Protein AF-A0A6G2DF59-F1 (afdb_monomer_lite)

Secondary structure (DSSP, 8-state):
---TT----HHHHHHHHHHHHH-SS--HHHHHHHHHHGGGS-HHHHHHHHHHHHHTGGGGTT-HHHHHHHHHHHHHHHHHHHHTT-HHHHHHHHHHHHHHHTT-

Structure (mmCIF, N/CA/C/O backbone):
data_AF-A0A6G2DF59-F1
#
_entry.id   AF-A0A6G2DF59-F1
#
loop_
_atom_site.group_PDB
_atom_site.id
_atom_site.type_symbol
_atom_site.label_atom_id
_atom_site.label_alt_id
_atom_site.label_comp_id
_atom_site.label_asym_id
_atom_site.label_entity_id
_atom_site.label_seq_id
_atom_site.pdbx_PDB_ins_code
_atom_site.Cartn_x
_atom_site.Cartn_y
_atom_site.Cartn_z
_atom_site.occupancy
_atom_site.B_iso_or_equiv
_atom_site.auth_seq_id
_atom_site.auth_comp_id
_atom_site.auth_asym_id
_atom_site.auth_atom_id
_atom_site.pdbx_PDB_model_num
ATOM 1 N N . GLN A 1 1 ? 14.694 -7.471 4.597 1.00 52.75 1 GLN A N 1
ATOM 2 C CA . GLN A 1 1 ? 15.031 -6.723 3.367 1.00 52.75 1 GLN A CA 1
ATOM 3 C C . GLN A 1 1 ? 15.078 -7.733 2.227 1.00 52.75 1 GLN A C 1
ATOM 5 O O . GLN A 1 1 ? 15.613 -8.813 2.459 1.00 52.75 1 GLN A O 1
ATOM 10 N N . ARG A 1 2 ? 14.439 -7.448 1.081 1.00 69.12 2 ARG A N 1
ATOM 11 C CA . ARG A 1 2 ? 14.387 -8.346 -0.090 1.00 69.12 2 ARG A CA 1
ATOM 12 C C . ARG A 1 2 ? 15.796 -8.574 -0.651 1.00 69.12 2 ARG A C 1
ATOM 14 O O . ARG A 1 2 ? 16.587 -7.637 -0.706 1.00 69.12 2 ARG A O 1
ATOM 21 N N . ASP A 1 3 ? 16.076 -9.798 -1.095 1.00 77.06 3 ASP A N 1
ATOM 22 C CA . ASP A 1 3 ? 17.241 -10.091 -1.933 1.00 77.06 3 ASP A CA 1
ATOM 23 C C . ASP A 1 3 ? 16.996 -9.534 -3.344 1.00 77.06 3 ASP A C 1
ATOM 25 O O . ASP A 1 3 ? 16.090 -9.984 -4.048 1.00 77.06 3 ASP A O 1
ATOM 29 N N . ALA A 1 4 ? 17.781 -8.531 -3.742 1.00 74.88 4 ALA A N 1
ATOM 30 C CA . ALA A 1 4 ? 17.650 -7.865 -5.038 1.00 74.88 4 ALA A CA 1
ATOM 31 C C . ALA A 1 4 ? 17.954 -8.787 -6.234 1.00 74.88 4 ALA A C 1
ATOM 33 O O . ALA A 1 4 ? 17.648 -8.434 -7.368 1.00 74.88 4 ALA A O 1
ATOM 34 N N . THR A 1 5 ? 18.555 -9.957 -5.994 1.00 81.88 5 THR A N 1
ATOM 35 C CA . THR A 1 5 ? 18.875 -10.942 -7.037 1.00 81.88 5 THR A CA 1
ATOM 36 C C . THR A 1 5 ? 17.743 -11.931 -7.303 1.00 81.88 5 THR A C 1
ATOM 38 O O . THR A 1 5 ? 17.771 -12.635 -8.313 1.00 81.88 5 THR A O 1
ATOM 41 N N . TYR A 1 6 ? 16.742 -11.980 -6.421 1.00 85.44 6 TYR A N 1
ATOM 42 C CA . TYR A 1 6 ? 15.591 -12.859 -6.562 1.00 85.44 6 TYR A CA 1
ATOM 43 C C . TYR A 1 6 ? 14.416 -12.133 -7.217 1.00 85.44 6 TYR A C 1
ATOM 45 O O . TYR A 1 6 ? 14.066 -11.001 -6.851 1.00 85.44 6 TYR A O 1
ATOM 53 N N . ASP A 1 7 ? 13.780 -12.834 -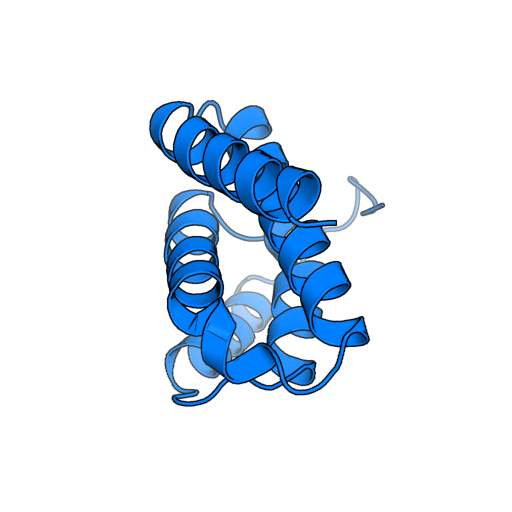8.151 1.00 87.88 7 ASP A N 1
ATOM 54 C CA . ASP A 1 7 ? 12.574 -12.391 -8.830 1.00 87.88 7 ASP A CA 1
ATOM 55 C C . ASP A 1 7 ? 11.460 -13.436 -8.704 1.00 87.88 7 ASP A C 1
ATOM 57 O O . ASP A 1 7 ? 11.715 -14.644 -8.634 1.00 87.88 7 ASP A O 1
ATOM 61 N N . MET A 1 8 ? 10.223 -12.956 -8.640 1.00 89.25 8 MET A N 1
ATOM 62 C CA . MET A 1 8 ? 9.026 -13.785 -8.509 1.00 89.25 8 MET A CA 1
ATOM 63 C C . MET A 1 8 ? 8.457 -14.103 -9.891 1.00 89.25 8 MET A C 1
ATOM 65 O O . MET A 1 8 ? 8.540 -13.303 -10.818 1.00 89.25 8 MET A O 1
ATOM 69 N N . LYS A 1 9 ? 7.832 -15.274 -10.047 1.00 94.75 9 LYS A N 1
ATOM 70 C CA . LYS A 1 9 ? 7.098 -15.572 -11.282 1.00 94.75 9 LYS A CA 1
ATOM 71 C C . LYS A 1 9 ? 5.867 -14.675 -11.374 1.00 94.75 9 LYS A C 1
ATOM 73 O O . LYS A 1 9 ? 5.072 -14.654 -10.435 1.00 94.75 9 LYS A O 1
ATOM 78 N N . GLN A 1 10 ? 5.675 -14.027 -12.523 1.00 94.31 10 GLN A N 1
ATOM 79 C CA . GLN A 1 10 ? 4.527 -13.146 -12.748 1.00 94.31 10 GLN A CA 1
ATOM 80 C C . GLN A 1 10 ? 3.192 -13.863 -12.504 1.00 94.31 10 GLN A C 1
ATOM 82 O O . GLN A 1 10 ? 2.379 -13.360 -11.744 1.00 94.31 10 GLN A O 1
ATOM 87 N N . ASP A 1 11 ? 3.017 -15.090 -13.007 1.00 96.69 11 ASP A N 1
ATOM 88 C CA . ASP A 1 11 ? 1.797 -15.884 -12.783 1.00 96.69 11 ASP A CA 1
ATOM 89 C C . ASP A 1 11 ? 1.456 -16.099 -11.297 1.00 96.69 11 ASP A C 1
ATOM 91 O O . ASP A 1 11 ? 0.293 -16.299 -10.944 1.00 96.69 11 ASP A O 1
ATOM 95 N N . ASP A 1 12 ? 2.458 -16.135 -10.416 1.00 96.56 12 ASP A N 1
ATOM 96 C CA . ASP A 1 12 ? 2.230 -16.295 -8.980 1.00 96.56 12 ASP A CA 1
ATOM 97 C C . ASP A 1 12 ? 1.890 -14.952 -8.319 1.00 96.56 12 ASP A C 1
ATOM 99 O O . ASP A 1 12 ? 1.030 -14.919 -7.439 1.00 96.56 12 ASP A O 1
ATOM 103 N N . LEU A 1 13 ? 2.487 -13.848 -8.783 1.00 95.94 13 LEU A N 1
ATOM 104 C CA . LEU A 1 13 ? 2.092 -12.492 -8.389 1.00 95.94 13 LEU A CA 1
ATOM 105 C C . LEU A 1 13 ? 0.658 -12.186 -8.829 1.00 95.94 13 LEU A C 1
ATOM 107 O O . LEU A 1 13 ? -0.127 -11.695 -8.026 1.00 95.94 13 LEU A O 1
ATOM 111 N N . ASP A 1 14 ? 0.283 -12.554 -10.052 1.00 96.44 14 ASP A N 1
ATOM 112 C CA . ASP A 1 14 ? -1.055 -12.318 -10.597 1.00 96.44 14 ASP A CA 1
ATOM 113 C C . ASP A 1 14 ? -2.126 -13.057 -9.785 1.00 96.44 14 ASP A C 1
ATOM 115 O O . ASP A 1 14 ? -3.158 -12.483 -9.449 1.00 96.44 14 ASP A O 1
ATOM 119 N N . LYS A 1 15 ? -1.863 -14.306 -9.370 1.00 97.38 15 LYS A N 1
ATOM 120 C CA . LYS A 1 15 ? -2.770 -15.053 -8.475 1.00 97.38 15 LYS A CA 1
ATOM 121 C C . LYS A 1 15 ? -2.955 -14.358 -7.130 1.00 97.38 15 LYS A C 1
ATOM 123 O O . LYS A 1 15 ? -4.062 -14.353 -6.593 1.00 97.38 15 LYS A O 1
ATOM 128 N N . VAL A 1 16 ? -1.875 -13.820 -6.562 1.00 96.88 16 VAL A N 1
ATOM 129 C CA . VAL A 1 16 ? -1.938 -13.102 -5.286 1.00 96.88 16 VAL A CA 1
ATOM 130 C C . VAL A 1 16 ? -2.671 -11.774 -5.461 1.00 96.88 16 VAL A C 1
ATOM 132 O O . VAL A 1 16 ? -3.531 -11.456 -4.643 1.00 96.88 16 VAL A O 1
ATOM 135 N N . ALA A 1 17 ? -2.396 -11.031 -6.531 1.00 95.50 17 ALA A N 1
ATOM 136 C CA . ALA A 1 17 ? -3.085 -9.785 -6.836 1.00 95.50 17 ALA A CA 1
ATOM 137 C C . ALA A 1 17 ? -4.591 -10.007 -7.039 1.00 95.50 17 ALA A C 1
ATOM 139 O O . ALA A 1 17 ? -5.397 -9.290 -6.449 1.00 95.50 17 ALA A O 1
ATOM 140 N N . ASP A 1 18 ? -4.970 -11.044 -7.790 1.00 96.38 18 ASP A N 1
ATOM 141 C CA . ASP A 1 18 ? -6.359 -11.461 -7.987 1.00 96.38 18 ASP A CA 1
ATOM 142 C C . ASP A 1 18 ? -7.051 -11.827 -6.673 1.00 96.38 18 ASP A C 1
ATOM 144 O O . ASP A 1 18 ? -8.218 -11.488 -6.472 1.00 96.38 18 ASP A O 1
ATOM 148 N N . TYR A 1 19 ? -6.353 -12.547 -5.791 1.00 96.50 19 TYR A N 1
ATOM 149 C CA . TYR A 1 19 ? -6.857 -12.875 -4.460 1.00 96.50 19 TYR A CA 1
ATOM 150 C C . TYR A 1 19 ? -7.115 -11.602 -3.650 1.00 96.50 19 TYR A C 1
ATOM 152 O O . TYR A 1 19 ? -8.230 -11.390 -3.183 1.00 96.50 19 TYR A O 1
ATOM 160 N N . LEU A 1 20 ? -6.111 -10.727 -3.542 1.00 94.81 20 LEU A N 1
ATOM 161 C CA . LEU A 1 20 ? -6.187 -9.484 -2.774 1.00 94.81 20 LEU A CA 1
ATOM 162 C C . LEU A 1 20 ? -7.302 -8.556 -3.281 1.00 94.81 20 LEU A C 1
ATOM 164 O O . LEU A 1 20 ? -8.012 -7.968 -2.468 1.00 94.81 20 LEU A O 1
ATOM 168 N N . PHE A 1 21 ? -7.508 -8.476 -4.600 1.00 91.50 21 PHE A N 1
ATOM 169 C CA . PHE A 1 21 ? -8.588 -7.686 -5.201 1.00 91.50 21 PHE A CA 1
ATOM 170 C C . PHE A 1 21 ? -9.992 -8.239 -4.938 1.00 91.50 21 PHE A C 1
ATOM 172 O O . PHE A 1 21 ? -10.946 -7.467 -4.873 1.00 91.50 21 PHE A O 1
ATOM 179 N N . LYS A 1 22 ? -10.148 -9.563 -4.840 1.00 93.44 22 LYS A N 1
ATOM 180 C CA . LYS A 1 22 ? -11.454 -10.208 -4.608 1.00 93.44 22 LYS A CA 1
ATOM 181 C C . LYS A 1 22 ? -11.848 -10.231 -3.131 1.00 93.44 22 LYS A C 1
ATOM 183 O O . LYS A 1 22 ? -13.012 -10.479 -2.826 1.00 93.44 22 LYS A O 1
ATOM 188 N N . THR A 1 23 ? -10.901 -10.004 -2.228 1.00 91.31 23 THR A N 1
ATOM 189 C CA . THR A 1 23 ? -11.142 -10.024 -0.785 1.00 91.31 23 THR A CA 1
ATOM 190 C C . THR A 1 23 ? -11.758 -8.706 -0.323 1.00 91.31 23 THR A C 1
ATOM 192 O O . THR A 1 23 ? -11.109 -7.663 -0.340 1.00 91.31 23 THR A O 1
ATOM 195 N N . GLU A 1 24 ? -13.017 -8.757 0.115 1.00 86.06 24 GLU A N 1
ATOM 196 C CA . GLU A 1 24 ? -13.768 -7.573 0.556 1.00 86.06 24 GLU A CA 1
ATOM 197 C C . GLU A 1 24 ? -13.278 -7.031 1.905 1.00 86.06 24 GLU A C 1
ATOM 199 O O . GLU A 1 24 ? -13.115 -5.819 2.052 1.00 86.06 24 GLU A O 1
ATOM 204 N N . GLU A 1 25 ? -13.000 -7.916 2.866 1.00 84.88 25 GLU A N 1
ATOM 205 C CA . GLU A 1 25 ? -12.516 -7.576 4.207 1.00 84.88 25 GLU A CA 1
ATOM 206 C C . GLU A 1 25 ? -11.118 -8.151 4.424 1.00 84.88 25 GLU A C 1
ATOM 208 O O . GLU A 1 25 ? -10.924 -9.363 4.512 1.00 84.88 25 GLU A O 1
ATOM 213 N N . TRP A 1 26 ? -10.123 -7.269 4.492 1.00 87.38 26 TRP A N 1
ATOM 214 C CA . TRP A 1 26 ? -8.743 -7.673 4.722 1.00 87.38 26 TRP A CA 1
ATOM 215 C C . TRP A 1 26 ? -8.507 -7.962 6.200 1.00 87.38 26 TRP A C 1
ATOM 217 O O . TRP A 1 26 ? -8.887 -7.194 7.079 1.00 87.38 26 TRP A O 1
ATOM 227 N N . THR A 1 27 ? -7.825 -9.062 6.481 1.00 86.62 27 THR A N 1
ATOM 228 C CA . THR A 1 27 ? -7.335 -9.406 7.813 1.00 86.62 27 THR A CA 1
ATOM 229 C C . THR A 1 27 ? -5.836 -9.108 7.913 1.00 86.62 27 THR A C 1
ATOM 231 O O . THR A 1 27 ? -5.194 -8.649 6.965 1.00 86.62 27 THR A O 1
ATOM 234 N N . MET A 1 28 ? -5.220 -9.430 9.056 1.00 86.06 28 MET A N 1
ATOM 235 C CA . MET A 1 28 ? -3.756 -9.420 9.172 1.00 86.06 28 MET A CA 1
ATOM 236 C C . MET A 1 28 ? -3.064 -10.266 8.095 1.00 86.06 28 MET A C 1
ATOM 238 O O . MET A 1 28 ? -1.938 -9.943 7.722 1.00 86.06 28 MET A O 1
ATOM 242 N N . TYR A 1 29 ? -3.700 -11.336 7.606 1.00 91.19 29 TYR A N 1
ATOM 243 C CA . TYR A 1 29 ? -3.111 -12.192 6.581 1.00 91.19 29 TYR A CA 1
ATOM 244 C C . TYR A 1 29 ? -2.882 -11.428 5.273 1.00 91.19 29 TYR A C 1
ATOM 246 O O . TYR A 1 29 ? -1.753 -11.397 4.788 1.00 91.19 29 TYR A O 1
ATOM 254 N N . GLU A 1 30 ? -3.906 -10.753 4.752 1.00 92.31 30 GLU A N 1
ATOM 255 C CA . GLU A 1 30 ? -3.822 -9.946 3.531 1.00 92.31 30 GLU A CA 1
ATOM 256 C C . GLU A 1 30 ? -2.806 -8.810 3.683 1.00 92.31 30 GLU A C 1
ATOM 258 O O . GLU A 1 30 ? -1.973 -8.599 2.802 1.00 92.31 30 GLU A O 1
ATOM 263 N N . LEU A 1 31 ? -2.812 -8.132 4.836 1.00 91.50 31 LEU A N 1
ATOM 264 C CA . LEU A 1 31 ? -1.874 -7.052 5.145 1.00 91.50 31 LEU A CA 1
ATOM 265 C C . LEU A 1 31 ? -0.414 -7.534 5.115 1.00 91.50 31 LEU A C 1
ATOM 267 O O . LEU A 1 31 ? 0.443 -6.891 4.509 1.00 91.50 31 LEU A O 1
ATOM 271 N N . ILE A 1 32 ? -0.120 -8.678 5.740 1.00 92.25 32 ILE A N 1
ATOM 272 C CA . ILE A 1 32 ? 1.226 -9.269 5.747 1.00 92.25 32 ILE A CA 1
ATOM 273 C C . ILE A 1 32 ? 1.605 -9.774 4.352 1.00 92.25 32 ILE A C 1
ATOM 275 O O . ILE A 1 32 ? 2.744 -9.589 3.924 1.00 92.25 32 ILE A O 1
ATOM 279 N N . LEU A 1 33 ? 0.670 -10.405 3.638 1.00 95.12 33 LEU A N 1
ATOM 280 C CA . LEU A 1 33 ? 0.895 -10.925 2.292 1.00 95.12 33 LEU A CA 1
ATOM 281 C C . LEU A 1 33 ? 1.269 -9.796 1.325 1.00 95.12 33 LEU A C 1
ATOM 283 O O . LEU A 1 33 ? 2.301 -9.879 0.660 1.00 95.12 33 LEU A O 1
ATOM 287 N N . PHE A 1 34 ? 0.490 -8.714 1.316 1.00 94.88 34 PHE A N 1
ATOM 288 C CA . PHE A 1 34 ? 0.796 -7.505 0.557 1.00 94.88 34 PHE A CA 1
ATOM 289 C C . PHE A 1 34 ? 2.135 -6.893 0.991 1.00 94.88 34 PHE A C 1
ATOM 291 O O . PHE A 1 34 ? 3.014 -6.664 0.160 1.00 94.88 34 PHE A O 1
ATOM 298 N N . GLY A 1 35 ? 2.342 -6.701 2.296 1.00 93.88 35 GLY A N 1
ATOM 299 C CA . GLY A 1 35 ? 3.560 -6.099 2.841 1.00 93.88 35 GLY A CA 1
ATOM 300 C C . GLY A 1 35 ? 4.846 -6.874 2.557 1.00 93.88 35 GLY A C 1
ATOM 301 O O . GLY A 1 35 ? 5.916 -6.274 2.513 1.00 93.88 35 GLY A O 1
ATOM 302 N N . ASN A 1 36 ? 4.765 -8.185 2.340 1.00 94.19 36 ASN A N 1
ATOM 303 C CA . ASN A 1 36 ? 5.916 -9.002 1.956 1.00 94.19 36 ASN A CA 1
ATOM 304 C C . ASN A 1 36 ? 6.198 -8.964 0.451 1.00 94.19 36 ASN A C 1
ATOM 306 O O . ASN A 1 36 ? 7.331 -9.216 0.039 1.00 94.19 36 ASN A O 1
ATOM 310 N N . LEU A 1 37 ? 5.184 -8.669 -0.364 1.00 94.62 37 LEU A N 1
ATOM 311 C CA . LEU A 1 37 ? 5.262 -8.766 -1.819 1.00 94.62 37 LEU A CA 1
ATOM 312 C C . LEU A 1 37 ? 5.284 -7.409 -2.532 1.00 94.62 37 LEU A C 1
ATOM 314 O O . LEU A 1 37 ? 5.582 -7.386 -3.720 1.00 94.62 37 LEU A O 1
ATOM 318 N N . TYR A 1 38 ? 5.040 -6.291 -1.835 1.00 94.94 38 TYR A N 1
ATOM 319 C CA . TYR A 1 38 ? 4.895 -4.958 -2.446 1.00 94.94 38 TYR A CA 1
ATOM 320 C C . TYR A 1 38 ? 6.015 -4.611 -3.439 1.00 94.94 38 TYR A C 1
ATOM 322 O O . TYR A 1 38 ? 5.737 -4.131 -4.529 1.00 94.94 38 TYR A O 1
ATOM 330 N N . SER A 1 39 ? 7.270 -4.928 -3.100 1.00 94.00 39 SER A N 1
ATOM 331 C CA . SER A 1 39 ? 8.435 -4.589 -3.929 1.00 94.00 39 SER A CA 1
ATOM 332 C C . SER A 1 39 ? 8.509 -5.339 -5.268 1.00 94.00 39 SER A C 1
ATOM 334 O O . SER A 1 39 ? 9.362 -5.016 -6.091 1.00 94.00 39 SER A O 1
ATOM 336 N N . PHE A 1 40 ? 7.680 -6.369 -5.471 1.00 94.44 40 PHE A N 1
ATOM 337 C CA . PHE A 1 40 ? 7.562 -7.092 -6.743 1.00 94.44 40 PHE A CA 1
ATOM 338 C C . PHE A 1 40 ? 6.459 -6.531 -7.647 1.00 94.44 40 PHE A C 1
ATOM 340 O O . PHE A 1 40 ? 6.406 -6.890 -8.818 1.00 94.44 40 PHE A O 1
ATOM 347 N N . TYR A 1 41 ? 5.583 -5.671 -7.125 1.00 95.25 41 TYR A N 1
ATOM 348 C CA . TYR A 1 41 ? 4.502 -5.067 -7.895 1.00 95.25 41 TYR A CA 1
ATOM 349 C C . TYR A 1 41 ? 4.891 -3.688 -8.426 1.00 95.25 41 TYR A C 1
ATOM 351 O O . TYR A 1 41 ? 5.741 -2.992 -7.863 1.00 95.25 41 TYR A O 1
ATOM 359 N N . ASP A 1 42 ? 4.230 -3.266 -9.501 1.00 94.94 42 ASP A N 1
ATOM 360 C CA . ASP A 1 42 ? 4.378 -1.916 -10.023 1.00 94.94 42 ASP A CA 1
ATOM 361 C C . ASP A 1 42 ? 3.845 -0.870 -9.030 1.00 94.94 42 ASP A C 1
ATOM 363 O O . ASP A 1 42 ? 3.023 -1.141 -8.147 1.00 94.94 42 ASP A O 1
ATOM 367 N N . VAL A 1 43 ? 4.346 0.356 -9.164 1.00 97.25 43 VAL A N 1
ATOM 368 C CA . VAL A 1 43 ? 3.998 1.443 -8.248 1.00 97.25 43 VAL A CA 1
ATOM 369 C C . VAL A 1 43 ? 2.510 1.807 -8.300 1.00 97.25 43 V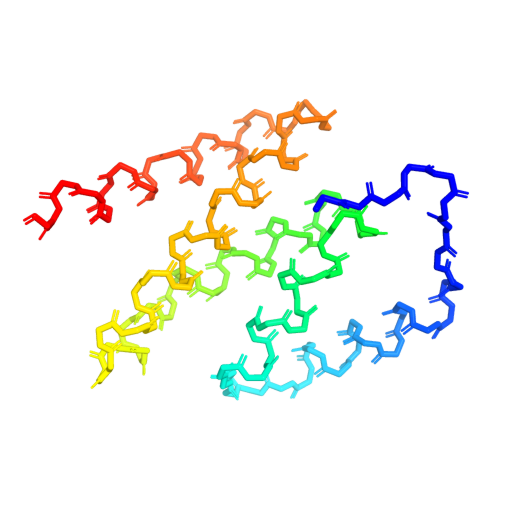AL A C 1
ATOM 371 O O . VAL A 1 43 ? 1.953 2.186 -7.271 1.00 97.25 43 VAL A O 1
ATOM 374 N N . ASP A 1 44 ? 1.825 1.649 -9.433 1.00 96.56 44 ASP A N 1
ATOM 375 C CA . ASP A 1 44 ? 0.405 2.000 -9.545 1.00 96.56 44 ASP A CA 1
ATOM 376 C C . ASP A 1 44 ? -0.466 0.996 -8.777 1.00 96.56 44 ASP A C 1
ATOM 378 O O . ASP A 1 44 ? -1.368 1.392 -8.032 1.00 96.56 44 ASP A O 1
ATOM 382 N N . TYR A 1 45 ? -0.148 -0.297 -8.858 1.00 95.62 45 TYR A N 1
ATOM 383 C CA . TYR A 1 45 ? -0.788 -1.324 -8.039 1.00 95.62 45 TYR A CA 1
ATOM 384 C C . TYR A 1 45 ? -0.548 -1.094 -6.540 1.00 95.62 45 TYR A C 1
ATOM 386 O O . TYR A 1 45 ? -1.503 -1.046 -5.758 1.00 95.62 45 TYR A O 1
ATOM 394 N N . VAL A 1 46 ? 0.713 -0.899 -6.131 1.00 97.31 46 VAL A N 1
ATOM 395 C CA . VAL A 1 46 ? 1.073 -0.694 -4.714 1.00 97.31 46 VAL A CA 1
ATOM 396 C C . VAL A 1 46 ? 0.391 0.546 -4.145 1.00 97.31 46 VAL A C 1
ATOM 398 O O . VAL A 1 46 ? -0.127 0.506 -3.031 1.00 97.31 46 VAL A O 1
ATOM 401 N N . THR A 1 47 ? 0.352 1.643 -4.903 1.00 97.31 47 THR A N 1
ATOM 402 C CA . THR A 1 47 ? -0.274 2.891 -4.447 1.00 97.31 47 THR A CA 1
ATOM 403 C C . THR A 1 47 ? -1.784 2.765 -4.318 1.00 97.31 47 THR A C 1
ATOM 405 O O . THR A 1 47 ? -2.344 3.254 -3.335 1.00 97.31 47 THR A O 1
ATOM 408 N N . ARG A 1 48 ? -2.448 2.084 -5.257 1.00 95.19 48 ARG A N 1
ATOM 409 C CA . ARG A 1 48 ? -3.891 1.838 -5.195 1.00 95.19 48 ARG A CA 1
ATOM 410 C C . ARG A 1 48 ? -4.264 1.025 -3.958 1.00 95.19 48 ARG A C 1
ATOM 412 O O . ARG A 1 48 ? -5.059 1.485 -3.144 1.00 95.19 48 ARG A O 1
ATOM 419 N N . ILE A 1 49 ? -3.651 -0.145 -3.799 1.00 93.44 49 ILE A N 1
ATOM 420 C CA . ILE A 1 49 ? -3.923 -1.044 -2.674 1.00 93.44 49 ILE A CA 1
ATOM 421 C C . ILE A 1 49 ? -3.530 -0.394 -1.344 1.00 93.44 49 ILE A C 1
ATOM 423 O O . ILE A 1 49 ? -4.284 -0.443 -0.374 1.00 93.44 49 ILE A O 1
ATOM 427 N N . GLY A 1 50 ? -2.374 0.274 -1.302 1.00 94.44 50 GLY A N 1
ATOM 428 C CA . GLY A 1 50 ? -1.908 0.985 -0.117 1.00 94.44 50 GLY A CA 1
ATOM 429 C C . GLY A 1 50 ? -2.917 2.025 0.370 1.00 94.44 50 GLY A C 1
ATOM 430 O O . GLY A 1 50 ? -3.205 2.068 1.562 1.00 94.44 50 GLY A O 1
ATOM 431 N N . ARG A 1 51 ? -3.502 2.827 -0.532 1.00 94.44 51 ARG A N 1
ATOM 432 C CA . ARG A 1 51 ? -4.540 3.814 -0.181 1.00 94.44 51 ARG A CA 1
ATOM 433 C C . ARG A 1 51 ? -5.799 3.155 0.377 1.00 94.44 51 ARG A C 1
ATOM 435 O O . ARG A 1 51 ? -6.277 3.585 1.421 1.00 94.44 51 ARG A O 1
ATOM 442 N N . GLU A 1 52 ? -6.285 2.088 -0.258 1.00 90.50 52 GLU A N 1
ATOM 443 C CA . GLU A 1 52 ? -7.460 1.342 0.221 1.00 90.50 52 GLU A CA 1
ATOM 444 C C . GLU A 1 52 ? -7.246 0.796 1.648 1.00 90.50 52 GLU A C 1
ATOM 446 O O . GLU A 1 52 ? -8.153 0.850 2.480 1.00 90.50 52 GLU A O 1
ATOM 451 N N . VAL A 1 53 ? -6.030 0.336 1.970 1.00 89.50 53 VAL A N 1
ATOM 452 C CA . VAL A 1 53 ? -5.660 -0.087 3.331 1.00 89.50 53 VAL A CA 1
ATOM 453 C C . VAL A 1 53 ? -5.685 1.088 4.315 1.00 89.50 53 VAL A C 1
ATOM 455 O O . VAL A 1 53 ? -6.250 0.948 5.400 1.00 89.50 53 VAL A O 1
ATOM 458 N N . MET A 1 54 ? -5.112 2.242 3.952 1.00 89.81 54 MET A N 1
ATOM 459 C CA . MET A 1 54 ? -5.060 3.425 4.827 1.00 89.81 54 MET A CA 1
ATOM 460 C C . MET A 1 54 ? -6.444 4.033 5.091 1.00 89.81 54 MET A C 1
ATOM 462 O O . MET A 1 54 ? -6.710 4.531 6.183 1.00 89.81 54 MET A O 1
ATOM 466 N N . GLU A 1 55 ? -7.349 3.970 4.115 1.00 86.94 55 GLU A N 1
ATOM 467 C CA . GLU A 1 55 ? -8.728 4.455 4.252 1.00 86.94 55 GLU A CA 1
ATOM 468 C C . GLU A 1 55 ? -9.577 3.576 5.178 1.00 86.94 55 GLU A C 1
ATOM 470 O O . GLU A 1 55 ? -10.536 4.054 5.780 1.00 86.94 55 GLU A O 1
ATOM 475 N N . ARG A 1 56 ? -9.208 2.301 5.336 1.00 80.38 56 ARG A N 1
ATOM 476 C CA . ARG A 1 56 ? -9.910 1.332 6.189 1.00 80.38 56 ARG A CA 1
ATOM 477 C C . ARG A 1 56 ? -9.256 1.142 7.559 1.00 80.38 56 ARG A C 1
ATOM 479 O O . ARG A 1 56 ? -9.602 0.200 8.265 1.00 80.38 56 ARG A O 1
ATOM 486 N N . GLU A 1 57 ? -8.351 2.041 7.960 1.00 71.06 57 GLU A N 1
ATOM 487 C CA . GLU A 1 57 ? -7.609 1.986 9.233 1.00 71.06 57 GLU A CA 1
ATOM 488 C C . GLU A 1 57 ? -8.505 1.692 10.445 1.00 71.06 57 GLU A C 1
ATOM 490 O O . GLU A 1 57 ? -8.142 0.894 11.309 1.00 71.06 57 GLU A O 1
ATOM 495 N N . GLU A 1 58 ? -9.681 2.320 10.500 1.00 67.06 58 GLU A N 1
ATOM 496 C CA . GLU A 1 58 ? -10.622 2.230 11.621 1.00 67.06 58 GLU A CA 1
ATOM 497 C C . GLU A 1 58 ? -11.121 0.798 11.872 1.00 67.06 58 GLU A C 1
ATOM 499 O O . GLU A 1 58 ? -11.315 0.414 13.024 1.00 67.06 58 GLU A O 1
ATOM 504 N N . PHE A 1 59 ? -11.214 -0.037 10.830 1.00 65.56 59 PHE A N 1
ATOM 505 C CA . PHE A 1 59 ? -11.583 -1.453 10.957 1.00 65.56 59 PHE A CA 1
ATOM 506 C C . PHE A 1 59 ? -10.491 -2.297 11.621 1.00 65.56 59 PHE A C 1
ATOM 508 O O . PHE A 1 59 ? -10.768 -3.357 12.180 1.00 65.56 59 PHE A O 1
ATOM 515 N N . TYR A 1 60 ? -9.243 -1.825 11.603 1.00 64.38 60 TYR A N 1
ATOM 516 C CA . TYR A 1 60 ? -8.111 -2.533 12.192 1.00 64.38 60 TYR A CA 1
ATOM 517 C C . TYR A 1 60 ? -7.838 -2.113 13.649 1.00 64.38 60 TYR A C 1
ATOM 519 O O . TYR A 1 60 ? -6.964 -2.697 14.293 1.00 64.38 60 TYR A O 1
ATOM 527 N N . GLN A 1 61 ? -8.573 -1.138 14.202 1.00 56.94 61 GLN A N 1
ATOM 528 C CA . GLN A 1 61 ? -8.256 -0.494 15.486 1.00 56.94 61 GLN A CA 1
ATOM 529 C C . GLN A 1 61 ? -8.456 -1.346 16.746 1.00 56.94 61 GLN A C 1
ATOM 531 O O . GLN A 1 61 ? -7.963 -0.962 17.806 1.00 56.94 61 GLN A O 1
ATOM 536 N N . GLU A 1 62 ? -9.084 -2.521 16.665 1.00 57.41 62 GLU A N 1
ATOM 537 C CA . GLU A 1 62 ? -9.314 -3.349 17.861 1.00 57.41 62 GLU A CA 1
ATOM 538 C C . GLU A 1 62 ? -8.029 -3.931 18.482 1.00 57.41 62 GLU A C 1
ATOM 540 O O . GLU A 1 62 ? -8.049 -4.403 19.618 1.00 57.41 62 GLU A O 1
ATOM 545 N N . ILE A 1 63 ? -6.881 -3.878 17.793 1.00 55.25 63 ILE A N 1
ATOM 546 C CA . ILE A 1 63 ? -5.613 -4.392 18.327 1.00 55.25 63 ILE A CA 1
ATOM 547 C C . ILE A 1 63 ? -4.497 -3.380 18.069 1.00 55.25 63 ILE A C 1
ATOM 549 O O . ILE A 1 63 ? -4.144 -3.096 16.929 1.00 55.25 63 ILE A O 1
ATOM 553 N N . SER A 1 64 ? -3.836 -2.899 19.124 1.00 56.19 64 SER A N 1
ATOM 554 C CA . SER A 1 64 ? -2.684 -1.976 19.044 1.00 56.19 64 SER A CA 1
ATOM 555 C C . SER A 1 64 ? -1.555 -2.497 18.132 1.00 56.19 64 SER A C 1
ATOM 557 O O . SER A 1 64 ? -0.795 -1.736 17.537 1.00 56.19 64 SER A O 1
ATOM 559 N N . ARG A 1 65 ? -1.469 -3.825 17.980 1.00 61.47 65 ARG A N 1
ATOM 560 C CA . ARG A 1 65 ? -0.553 -4.531 17.073 1.00 61.47 65 ARG A CA 1
ATOM 561 C C . ARG A 1 65 ? -0.839 -4.245 15.591 1.00 61.47 65 ARG A C 1
ATOM 563 O O . ARG A 1 65 ? 0.093 -4.278 14.791 1.00 61.47 65 ARG A O 1
ATOM 570 N N . HIS A 1 66 ? -2.084 -3.933 15.237 1.00 72.12 66 HIS A N 1
ATOM 571 C CA . HIS A 1 66 ? -2.494 -3.596 13.875 1.00 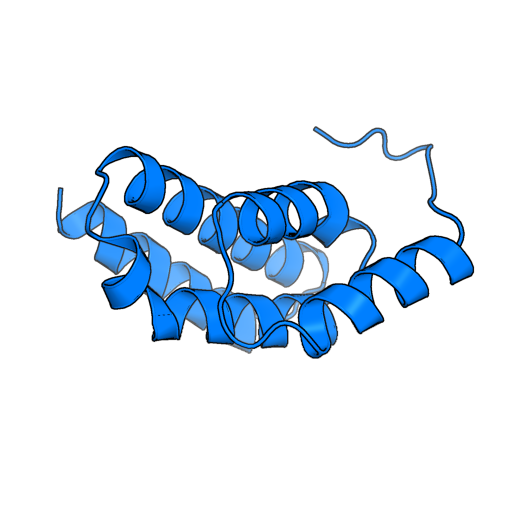72.12 66 HIS A CA 1
ATOM 572 C C . HIS A 1 66 ? -2.066 -2.186 13.471 1.00 72.12 66 HIS A C 1
ATOM 574 O O . HIS A 1 66 ? -1.587 -2.017 12.355 1.00 72.12 66 HIS A O 1
ATOM 580 N N . LYS A 1 67 ? -2.117 -1.200 14.380 1.00 77.62 67 LYS A N 1
ATOM 581 C CA . LYS A 1 67 ? -1.649 0.172 14.094 1.00 77.62 67 LYS A CA 1
ATOM 582 C C . LYS A 1 67 ? -0.186 0.182 13.635 1.00 77.62 67 LYS A C 1
ATOM 584 O O . LYS A 1 67 ? 0.155 0.808 12.636 1.00 77.62 67 LYS A O 1
ATOM 589 N N . ARG A 1 68 ? 0.675 -0.595 14.306 1.00 85.31 68 ARG A N 1
ATOM 590 C CA . ARG A 1 68 ? 2.086 -0.740 13.911 1.00 85.31 68 ARG A CA 1
ATOM 591 C C . ARG A 1 68 ? 2.249 -1.399 12.538 1.00 85.31 68 ARG A C 1
ATOM 593 O O . ARG A 1 68 ? 3.130 -0.997 11.787 1.00 85.31 68 ARG A O 1
ATOM 600 N N . LEU A 1 69 ? 1.433 -2.404 12.215 1.00 88.31 69 LEU A N 1
ATOM 601 C CA . LEU A 1 69 ? 1.468 -3.052 10.902 1.00 88.31 69 LEU A CA 1
ATOM 602 C C . LEU A 1 69 ? 1.052 -2.077 9.795 1.00 88.31 69 LEU A C 1
ATOM 604 O O . LEU A 1 69 ? 1.752 -1.976 8.795 1.00 88.31 69 LEU A O 1
ATOM 608 N N . VAL A 1 70 ? -0.027 -1.321 10.003 1.00 89.06 70 VAL A N 1
ATOM 609 C CA . VAL A 1 70 ? -0.496 -0.297 9.057 1.00 89.06 70 VAL A CA 1
ATOM 610 C C . VAL A 1 70 ? 0.570 0.782 8.845 1.00 89.06 70 VAL A C 1
ATOM 612 O O . VAL A 1 70 ? 0.855 1.128 7.702 1.00 89.06 70 VAL A O 1
ATOM 615 N N . LEU A 1 71 ? 1.247 1.238 9.907 1.00 90.75 71 LEU A N 1
ATOM 616 C CA . LEU A 1 71 ? 2.369 2.177 9.785 1.00 90.75 71 LEU A CA 1
ATOM 617 C C . LEU A 1 71 ? 3.515 1.608 8.935 1.00 90.75 71 LEU A C 1
ATOM 619 O O . LEU A 1 71 ? 4.036 2.294 8.060 1.00 90.75 71 LEU A O 1
ATOM 623 N N . ILE A 1 72 ? 3.896 0.348 9.167 1.00 92.69 72 ILE A N 1
ATOM 624 C CA . ILE A 1 72 ? 4.932 -0.329 8.371 1.00 92.69 72 ILE A CA 1
ATOM 625 C C . ILE A 1 72 ? 4.510 -0.417 6.900 1.00 92.69 72 ILE A C 1
ATOM 627 O O . ILE A 1 72 ? 5.324 -0.163 6.017 1.00 92.69 72 ILE A O 1
ATOM 631 N N . LEU A 1 73 ? 3.245 -0.737 6.623 1.00 94.19 73 LEU A N 1
ATOM 632 C CA . LEU A 1 73 ? 2.726 -0.789 5.256 1.00 94.19 73 LEU A CA 1
ATOM 633 C C . LEU A 1 73 ? 2.720 0.583 4.582 1.00 94.19 73 LEU A C 1
ATOM 635 O O . LEU A 1 73 ? 3.095 0.680 3.415 1.00 94.19 73 LEU A O 1
ATOM 639 N N . ALA A 1 74 ? 2.349 1.638 5.307 1.00 95.12 74 ALA A N 1
ATOM 640 C CA . ALA A 1 74 ? 2.397 3.003 4.797 1.00 95.12 74 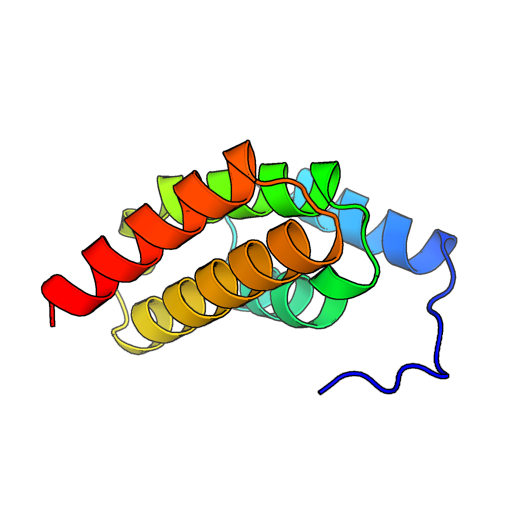ALA A CA 1
ATOM 641 C C . ALA A 1 74 ? 3.835 3.418 4.448 1.00 95.12 74 ALA A C 1
ATOM 643 O O . ALA A 1 74 ? 4.069 3.956 3.369 1.00 95.12 74 ALA A O 1
ATOM 644 N N . LEU A 1 75 ? 4.809 3.077 5.300 1.00 96.06 75 LEU A N 1
ATOM 645 C CA . LEU A 1 75 ? 6.231 3.310 5.032 1.00 96.06 75 LEU A CA 1
ATOM 646 C C . LEU A 1 75 ? 6.745 2.495 3.836 1.00 96.06 75 LEU A C 1
ATOM 648 O O . LEU A 1 75 ? 7.484 3.037 3.018 1.00 96.06 75 LEU A O 1
ATOM 652 N N . ASN A 1 76 ? 6.328 1.232 3.687 1.00 96.31 76 ASN A N 1
ATOM 653 C CA . ASN A 1 76 ? 6.662 0.423 2.510 1.00 96.31 76 ASN A CA 1
ATOM 654 C C . ASN A 1 76 ? 6.127 1.072 1.223 1.00 96.31 76 ASN A C 1
ATOM 656 O O . ASN A 1 76 ? 6.853 1.175 0.237 1.00 96.31 76 ASN A O 1
ATOM 660 N N . CYS A 1 77 ? 4.878 1.552 1.237 1.00 97.56 77 CYS A N 1
ATOM 661 C CA . CYS A 1 77 ? 4.286 2.247 0.093 1.00 97.56 77 CYS A CA 1
ATOM 662 C C . CYS A 1 77 ? 5.015 3.565 -0.205 1.00 97.56 77 CYS A C 1
ATOM 664 O O . CYS A 1 77 ? 5.308 3.844 -1.367 1.00 97.56 77 CYS A O 1
ATOM 666 N N . TYR A 1 78 ? 5.351 4.347 0.826 1.00 97.94 78 TYR A N 1
ATOM 667 C CA . TYR A 1 78 ? 6.131 5.578 0.690 1.00 97.94 78 TYR A CA 1
ATOM 668 C C . TYR A 1 78 ? 7.492 5.311 0.042 1.00 97.94 78 TYR A C 1
ATOM 670 O O . TYR A 1 78 ? 7.815 5.915 -0.981 1.00 97.94 78 TYR A O 1
ATOM 678 N N . GLN A 1 79 ? 8.250 4.350 0.576 1.00 96.88 79 GLN A N 1
ATOM 679 C CA . GLN A 1 79 ? 9.548 3.961 0.033 1.00 96.88 79 GLN A CA 1
ATOM 680 C C . GLN A 1 79 ? 9.432 3.511 -1.430 1.00 96.88 79 GLN A C 1
ATOM 682 O O . GLN A 1 79 ? 10.176 4.004 -2.276 1.00 96.88 79 GLN A O 1
ATOM 687 N N . HIS A 1 80 ? 8.469 2.639 -1.749 1.00 97.19 80 HIS A N 1
ATOM 688 C CA . HIS A 1 80 ? 8.260 2.147 -3.116 1.00 97.19 80 HIS A CA 1
ATOM 689 C C . HIS A 1 80 ? 7.941 3.280 -4.096 1.00 97.19 80 HIS A C 1
ATOM 691 O O . HIS A 1 80 ? 8.436 3.291 -5.224 1.00 97.19 80 HIS A O 1
ATOM 697 N N . CYS A 1 81 ? 7.156 4.273 -3.659 1.00 98.12 81 CYS A N 1
ATOM 698 C CA . CYS A 1 81 ? 6.877 5.466 -4.455 1.00 98.12 81 CYS A CA 1
ATOM 699 C C . CYS A 1 81 ? 8.145 6.274 -4.734 1.00 98.12 81 CYS A C 1
ATOM 701 O O . CYS A 1 81 ? 8.334 6.715 -5.865 1.00 98.12 81 CYS A O 1
ATOM 703 N N . LEU A 1 82 ? 9.008 6.471 -3.732 1.00 97.62 82 LEU A N 1
ATOM 704 C CA . LEU A 1 82 ? 10.265 7.203 -3.900 1.00 97.62 82 LEU A CA 1
ATOM 705 C C . LEU A 1 82 ? 11.216 6.483 -4.862 1.00 97.62 82 LEU A C 1
ATOM 707 O O . LEU A 1 82 ? 11.765 7.120 -5.760 1.00 97.62 82 LEU A O 1
ATOM 711 N N . GLU A 1 83 ? 11.357 5.163 -4.724 1.00 96.19 83 GLU A N 1
ATOM 712 C CA . GLU A 1 83 ? 12.181 4.330 -5.613 1.00 96.19 83 GLU A CA 1
ATOM 713 C C . GLU A 1 83 ? 11.731 4.428 -7.080 1.00 96.19 83 GLU A C 1
ATOM 715 O O . GLU A 1 83 ? 12.563 4.427 -7.986 1.00 96.19 83 GLU A O 1
ATOM 720 N N . HIS A 1 84 ? 10.427 4.610 -7.315 1.00 97.19 84 HIS A N 1
ATOM 721 C CA . HIS A 1 84 ? 9.835 4.760 -8.649 1.00 97.19 84 HIS A CA 1
ATOM 722 C C . HIS A 1 84 ? 9.555 6.220 -9.048 1.00 97.19 84 HIS A C 1
ATOM 724 O O . HIS A 1 84 ? 8.888 6.467 -10.051 1.00 97.19 84 HIS A O 1
ATOM 730 N N . SER A 1 85 ? 10.051 7.207 -8.289 1.00 97.75 85 SER A N 1
ATOM 731 C CA . SER A 1 85 ? 9.830 8.646 -8.540 1.00 97.75 85 SER A CA 1
ATOM 732 C C . SER A 1 85 ? 8.347 9.071 -8.626 1.00 97.75 85 SER A C 1
ATOM 734 O O . SER A 1 85 ? 8.003 10.071 -9.259 1.00 97.75 85 SER A O 1
ATOM 736 N N . SER A 1 86 ? 7.445 8.341 -7.961 1.00 97.75 86 SER A N 1
ATOM 737 C CA . SER A 1 86 ? 6.004 8.624 -7.879 1.00 97.75 86 SER A CA 1
ATOM 738 C C . SER A 1 86 ? 5.699 9.618 -6.749 1.00 97.75 86 SER A C 1
ATOM 740 O O . SER A 1 86 ? 5.023 9.305 -5.769 1.00 97.75 86 SER A O 1
ATOM 742 N N . PHE A 1 87 ? 6.228 10.842 -6.853 1.00 97.25 87 PHE A N 1
ATOM 743 C CA . PHE A 1 87 ? 6.230 11.816 -5.748 1.00 97.25 87 PHE A CA 1
ATOM 744 C C . PHE A 1 87 ? 4.836 12.245 -5.279 1.00 97.25 87 PHE A C 1
ATOM 746 O O . PHE A 1 87 ? 4.617 12.441 -4.089 1.00 97.25 87 PHE A O 1
ATOM 753 N N . TYR A 1 88 ? 3.866 12.344 -6.193 1.00 97.00 88 TYR A N 1
ATOM 754 C CA . TYR A 1 88 ? 2.485 12.663 -5.820 1.00 97.00 88 TYR A CA 1
ATOM 755 C C . TYR A 1 88 ? 1.898 11.618 -4.860 1.00 97.00 88 TYR A C 1
ATOM 757 O O . TYR A 1 88 ? 1.247 11.968 -3.877 1.00 97.00 88 TYR A O 1
ATOM 765 N N . ASN A 1 89 ? 2.149 10.335 -5.128 1.00 97.44 89 ASN A N 1
ATOM 766 C CA . ASN A 1 89 ? 1.716 9.255 -4.251 1.00 97.44 89 ASN A CA 1
ATOM 767 C C . ASN A 1 89 ? 2.585 9.155 -2.996 1.00 97.44 89 ASN A C 1
ATOM 769 O O . ASN A 1 89 ? 2.049 8.898 -1.922 1.00 97.44 89 ASN A O 1
ATOM 773 N N . ALA A 1 90 ? 3.892 9.413 -3.108 1.00 98.00 90 ALA A N 1
ATOM 774 C CA . ALA A 1 90 ? 4.794 9.445 -1.962 1.00 98.00 90 ALA A CA 1
ATOM 775 C C . ALA A 1 90 ? 4.301 10.441 -0.898 1.00 98.00 90 ALA A C 1
ATOM 777 O O . ALA A 1 90 ? 4.141 10.059 0.258 1.00 98.00 90 ALA A O 1
ATOM 778 N N . ASN A 1 91 ? 3.939 11.661 -1.305 1.00 97.94 91 ASN A N 1
ATOM 779 C CA . ASN A 1 91 ? 3.432 12.695 -0.396 1.00 97.94 91 ASN A CA 1
ATOM 780 C C . ASN A 1 91 ? 2.155 12.267 0.348 1.00 97.94 91 ASN A C 1
ATOM 782 O O . ASN A 1 91 ? 1.942 12.664 1.491 1.00 97.94 91 ASN A O 1
ATOM 786 N N . TYR A 1 92 ? 1.291 11.458 -0.279 1.00 97.50 92 TYR A N 1
ATOM 787 C CA . TYR A 1 92 ? 0.107 10.920 0.397 1.00 97.50 92 TYR A CA 1
ATOM 788 C C . TYR A 1 92 ? 0.505 10.000 1.559 1.00 97.50 92 TYR A C 1
ATOM 790 O O . TYR A 1 92 ? -0.003 10.154 2.671 1.00 97.50 92 TYR A O 1
ATOM 798 N N . PHE A 1 93 ? 1.413 9.051 1.311 1.00 97.19 93 PHE A N 1
ATOM 799 C CA . PHE A 1 93 ? 1.840 8.098 2.336 1.00 97.19 93 PHE A CA 1
ATOM 800 C C . PHE A 1 93 ? 2.684 8.762 3.422 1.00 97.19 93 PHE A C 1
ATOM 802 O O . PHE A 1 93 ? 2.509 8.429 4.587 1.00 97.19 93 PHE A O 1
ATOM 809 N N . GLU A 1 94 ? 3.520 9.738 3.069 1.00 97.31 94 GLU A N 1
ATOM 810 C CA . GLU A 1 94 ? 4.261 10.569 4.023 1.00 97.31 94 GLU A CA 1
ATOM 811 C C . GLU A 1 94 ? 3.313 11.249 5.018 1.00 97.31 94 GLU A C 1
ATOM 813 O O . GLU A 1 94 ? 3.367 10.963 6.215 1.00 97.31 94 GLU A O 1
ATOM 818 N N . ALA A 1 95 ? 2.353 12.034 4.521 1.00 95.75 95 ALA A N 1
ATOM 819 C CA . ALA A 1 95 ? 1.381 12.729 5.364 1.00 95.75 95 ALA A CA 1
ATOM 820 C C . ALA A 1 95 ? 0.559 11.763 6.237 1.00 95.75 95 ALA A C 1
ATOM 822 O O . ALA A 1 95 ? 0.217 12.062 7.384 1.00 95.75 95 ALA A O 1
ATOM 823 N N . TYR A 1 96 ? 0.236 10.580 5.708 1.00 93.19 96 TYR A N 1
ATOM 824 C CA . TYR A 1 96 ? -0.456 9.550 6.475 1.00 93.19 96 TYR A CA 1
ATOM 825 C C . TYR A 1 96 ? 0.427 8.967 7.593 1.00 93.19 96 TYR A C 1
ATOM 827 O O . TYR A 1 96 ? -0.044 8.799 8.720 1.00 93.19 96 TYR A O 1
ATOM 835 N N . THR A 1 97 ? 1.708 8.694 7.316 1.00 92.94 97 THR A N 1
ATOM 836 C CA . THR A 1 97 ? 2.656 8.201 8.329 1.00 92.94 97 THR A CA 1
ATOM 837 C C . THR A 1 97 ? 2.875 9.215 9.449 1.00 92.94 97 THR A C 1
ATOM 839 O O . THR A 1 97 ? 2.815 8.825 10.615 1.00 92.94 97 THR A O 1
ATOM 842 N N . GLU A 1 98 ? 3.025 10.504 9.126 1.00 92.88 98 GLU A N 1
ATOM 843 C CA . GLU A 1 98 ? 3.142 11.590 10.111 1.00 92.88 98 GLU A CA 1
ATOM 844 C C . GLU A 1 98 ? 1.916 11.630 11.029 1.00 92.88 98 GLU A C 1
ATOM 846 O O . GLU A 1 98 ? 2.041 11.573 12.251 1.00 92.88 98 GLU A O 1
ATOM 851 N N . LYS A 1 99 ? 0.710 11.584 10.447 1.00 89.56 99 LYS A N 1
ATOM 852 C CA . LYS A 1 99 ? -0.552 11.555 11.200 1.00 89.56 99 LYS A CA 1
ATOM 853 C C . LYS A 1 99 ? -0.647 10.373 12.170 1.00 89.56 99 LYS A C 1
ATOM 855 O O . LYS A 1 99 ? -1.267 10.509 13.224 1.00 89.56 99 LYS A O 1
ATOM 860 N N . ILE A 1 100 ? -0.133 9.196 11.811 1.00 84.88 100 ILE A N 1
ATOM 861 C CA . ILE A 1 100 ? -0.152 8.025 12.703 1.00 84.88 100 ILE A CA 1
ATOM 862 C C . ILE A 1 100 ? 0.830 8.200 13.862 1.00 84.88 100 ILE A C 1
ATOM 864 O O . ILE A 1 100 ? 0.476 7.845 14.989 1.00 84.88 100 ILE A O 1
ATOM 868 N N . ILE A 1 101 ? 2.026 8.719 13.573 1.00 86.50 101 ILE A N 1
ATOM 869 C CA . ILE A 1 101 ? 3.105 8.916 14.548 1.00 86.50 101 ILE A CA 1
ATOM 870 C C . ILE A 1 101 ? 2.724 9.999 15.560 1.00 86.50 101 ILE A C 1
ATOM 872 O O . ILE A 1 101 ? 2.864 9.774 16.754 1.00 86.50 101 ILE A O 1
ATOM 876 N N . ASP A 1 102 ? 2.155 11.117 15.108 1.00 84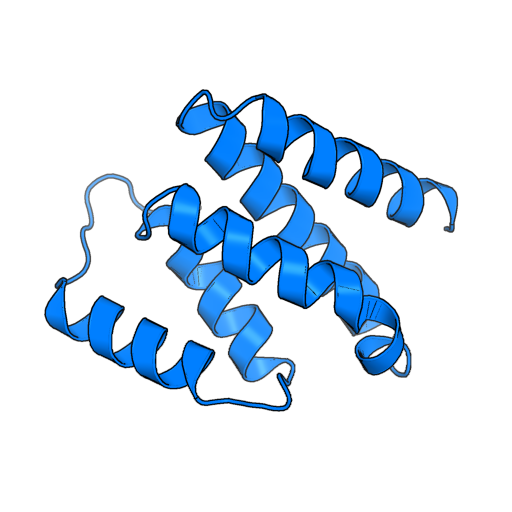.12 102 ASP A N 1
ATOM 877 C CA . ASP A 1 102 ? 1.740 12.229 15.977 1.00 84.12 102 ASP A CA 1
ATOM 878 C C . ASP A 1 102 ? 0.550 11.888 16.898 1.00 84.12 102 ASP A C 1
ATOM 880 O O . ASP A 1 102 ? 0.207 1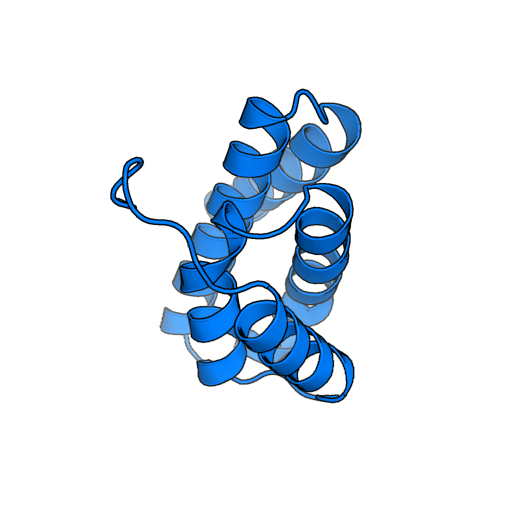2.654 17.800 1.00 84.12 102 ASP A O 1
ATOM 884 N N . LYS A 1 103 ? -0.123 10.754 16.660 1.00 66.56 103 LYS A N 1
ATOM 885 C CA . LYS A 1 103 ? -1.220 10.244 17.499 1.00 66.56 103 LYS A CA 1
ATOM 886 C C . LYS A 1 103 ? -0.747 9.365 18.668 1.00 66.56 103 LYS A C 1
ATOM 888 O O . LYS A 1 103 ? -1.606 8.973 19.459 1.00 66.56 103 LYS A O 1
ATOM 893 N N . ASP A 1 104 ? 0.529 8.976 18.723 1.00 54.25 104 ASP A N 1
ATOM 894 C CA . ASP A 1 104 ? 1.132 8.191 19.821 1.00 54.25 104 ASP A CA 1
ATOM 895 C C . ASP A 1 104 ? 1.864 9.091 20.831 1.00 54.25 104 ASP A C 1
ATOM 897 O O . ASP A 1 104 ? 1.831 8.750 22.038 1.00 54.25 104 ASP A O 1
#

Organism: Streptococcus pneumoniae (NCBI:txid1313)

InterPro domains:
  IPR010057 HTH-type transcriptional regulator Rgg, C-terminal domain [PF21259] (4-103)
  IPR010057 HTH-type transcriptional regulator Rgg, C-terminal domain [TIGR01716] (2-102)
  IPR053163 HTH-type transcriptional regulator Rgg-like [PTHR37038] (2-103)

Foldseek 3Di:
DDDPVDADDVVVVVVLLVVLVVDPDDDVVNLVSCLVCVLNDDLVSLLVSLVVLLVCLVVQPPDPVSLVSNLSSLVSNLVNCVVVVVVVSNVVSVVSNVVSVVVD

Sequence (104 aa):
QRDATYDMKQDDLDKVADYLFKTEEWTMYELILFGNLYSFYDVDYVTRIGREVMEREEFYQEISRHKRLVLILALNCYQHCLEHSSFYNANYFEAYTEKIIDKD

pLDDT: mean 88.63, std 11.74, range [52.75, 98.12]

Radius of gyration: 13.52 Å; chains: 1; bounding box: 33×29×33 Å